Protein AF-A0A7J2QXK1-F1 (afdb_monomer_lite)

Structure (mmCIF, N/CA/C/O backbone):
data_AF-A0A7J2QXK1-F1
#
_entry.id   AF-A0A7J2QXK1-F1
#
loop_
_atom_site.group_PDB
_atom_site.id
_atom_site.type_symbol
_atom_site.label_atom_id
_atom_site.label_alt_id
_atom_site.label_comp_id
_atom_site.label_asym_id
_atom_site.label_entity_id
_atom_site.label_seq_id
_atom_site.pdbx_PDB_ins_c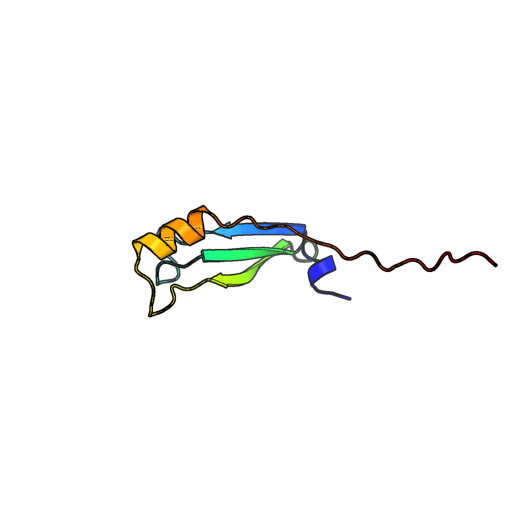ode
_atom_site.Cartn_x
_atom_site.Cartn_y
_atom_site.Cartn_z
_atom_site.occupancy
_atom_site.B_iso_or_equiv
_atom_site.auth_seq_id
_atom_site.auth_comp_id
_atom_site.auth_asym_id
_atom_site.auth_atom_id
_atom_site.pdbx_PDB_model_num
ATOM 1 N N . MET A 1 1 ? 8.237 11.432 -20.200 1.00 56.56 1 MET A N 1
ATOM 2 C CA . MET A 1 1 ? 8.154 9.971 -19.964 1.00 56.56 1 MET A CA 1
ATOM 3 C C . MET A 1 1 ? 7.359 9.765 -18.677 1.00 56.56 1 MET A C 1
ATOM 5 O O . MET A 1 1 ? 7.698 10.412 -17.698 1.00 56.56 1 MET A O 1
ATOM 9 N N . ASN A 1 2 ? 6.260 9.002 -18.695 1.00 72.19 2 ASN A N 1
ATOM 10 C CA . ASN A 1 2 ? 5.351 8.859 -17.543 1.00 72.19 2 ASN A CA 1
ATOM 11 C C . ASN A 1 2 ? 5.952 7.894 -16.499 1.00 72.19 2 ASN A C 1
ATOM 13 O O . ASN A 1 2 ? 6.481 6.855 -16.890 1.00 72.19 2 ASN A O 1
ATOM 17 N N . ILE A 1 3 ? 5.863 8.224 -15.204 1.00 71.62 3 ILE A N 1
ATOM 18 C CA . ILE A 1 3 ? 6.308 7.369 -14.088 1.00 71.62 3 ILE A CA 1
ATOM 19 C C . ILE A 1 3 ? 5.652 5.984 -14.136 1.00 71.62 3 ILE A C 1
ATOM 21 O O . ILE A 1 3 ? 6.313 4.988 -13.872 1.00 71.62 3 ILE A O 1
ATOM 25 N N . LEU A 1 4 ? 4.403 5.902 -14.606 1.00 74.69 4 LEU A N 1
ATOM 26 C CA . LEU A 1 4 ? 3.678 4.638 -14.762 1.00 74.69 4 LEU A CA 1
ATOM 27 C C . LEU A 1 4 ? 4.338 3.684 -15.769 1.00 74.69 4 LEU A C 1
ATOM 29 O O . LEU A 1 4 ? 4.183 2.478 -15.649 1.00 74.69 4 LEU A O 1
ATOM 33 N N . ASN A 1 5 ? 5.118 4.199 -16.727 1.00 77.62 5 ASN A N 1
ATOM 34 C CA . ASN A 1 5 ? 5.850 3.361 -17.686 1.00 77.62 5 ASN A CA 1
ATOM 35 C C . ASN A 1 5 ? 7.141 2.776 -17.093 1.00 77.62 5 ASN A C 1
ATOM 37 O O . ASN A 1 5 ? 7.790 1.953 -17.743 1.00 77.62 5 ASN A O 1
ATOM 41 N N . LYS A 1 6 ? 7.558 3.257 -15.917 1.00 81.44 6 LYS A N 1
ATOM 42 C CA . LYS A 1 6 ? 8.783 2.851 -15.217 1.00 81.44 6 LYS A CA 1
ATOM 43 C C . LYS A 1 6 ? 8.506 1.879 -14.071 1.00 81.44 6 LYS A C 1
ATOM 45 O O . LYS A 1 6 ? 9.447 1.280 -13.566 1.00 81.44 6 LYS A O 1
ATOM 50 N N . ILE A 1 7 ? 7.244 1.728 -13.675 1.00 85.06 7 ILE A N 1
ATOM 51 C CA . ILE A 1 7 ? 6.842 0.785 -12.636 1.00 85.06 7 ILE A CA 1
ATOM 52 C C . ILE A 1 7 ? 6.740 -0.608 -13.257 1.00 85.06 7 ILE A C 1
ATOM 54 O O . ILE A 1 7 ? 6.100 -0.789 -14.291 1.00 85.06 7 ILE A O 1
ATOM 58 N N . GLU A 1 8 ? 7.412 -1.568 -12.639 1.00 84.50 8 GLU A N 1
ATOM 59 C CA . GLU A 1 8 ? 7.415 -2.981 -13.015 1.00 84.50 8 GLU A CA 1
ATOM 60 C C . GLU A 1 8 ? 6.285 -3.741 -12.325 1.00 84.50 8 GLU A C 1
ATOM 62 O O . GLU A 1 8 ? 5.548 -4.494 -12.957 1.00 84.50 8 GLU A O 1
ATOM 67 N N . SER A 1 9 ? 6.140 -3.517 -11.022 1.00 82.19 9 SER A N 1
ATOM 68 C CA . SER A 1 9 ? 5.170 -4.195 -10.174 1.00 82.19 9 SER A CA 1
ATOM 69 C C . SER A 1 9 ? 4.730 -3.292 -9.027 1.00 82.19 9 SER A C 1
ATOM 71 O O . SER A 1 9 ? 5.393 -2.298 -8.708 1.00 82.19 9 SER A O 1
ATOM 73 N N . PHE A 1 10 ? 3.608 -3.653 -8.406 1.00 84.31 10 PHE A N 1
ATOM 74 C CA . PHE A 1 10 ? 3.183 -3.079 -7.139 1.00 84.31 10 PHE A CA 1
ATOM 75 C C . PHE A 1 10 ? 3.144 -4.156 -6.061 1.00 84.31 10 PHE A C 1
ATOM 77 O O . PHE A 1 10 ? 2.822 -5.309 -6.343 1.00 84.31 10 PHE A O 1
ATOM 84 N N . GLU A 1 11 ? 3.424 -3.758 -4.829 1.00 83.38 11 GLU A N 1
ATOM 85 C CA . GLU A 1 11 ? 3.273 -4.599 -3.647 1.00 83.38 11 GLU A CA 1
ATOM 86 C C . GLU A 1 11 ? 2.295 -3.937 -2.682 1.00 83.38 11 GLU A C 1
ATOM 88 O O . GLU A 1 11 ? 2.303 -2.716 -2.510 1.00 83.38 11 GLU A O 1
ATOM 93 N N . TYR A 1 12 ? 1.428 -4.741 -2.074 1.00 83.81 12 TYR A N 1
ATOM 94 C CA . TYR A 1 12 ? 0.436 -4.267 -1.124 1.00 83.81 12 TYR A CA 1
ATOM 95 C C . TYR A 1 12 ? 0.800 -4.708 0.291 1.00 83.81 12 TYR A C 1
ATOM 97 O O . TYR A 1 12 ? 0.709 -5.888 0.628 1.00 83.81 12 TYR A O 1
ATOM 105 N N . ASP A 1 13 ? 1.173 -3.741 1.125 1.00 83.00 13 ASP A N 1
ATOM 106 C CA . ASP A 1 13 ? 1.493 -3.958 2.530 1.00 83.00 13 ASP A CA 1
ATOM 107 C C . ASP A 1 13 ? 0.374 -3.390 3.408 1.00 83.00 13 ASP A C 1
ATOM 109 O O . ASP A 1 13 ? 0.138 -2.185 3.431 1.00 83.00 13 ASP A O 1
ATOM 113 N N . LYS A 1 14 ? -0.305 -4.249 4.175 1.00 75.50 14 LYS A N 1
ATOM 114 C CA . LYS A 1 14 ? -1.352 -3.857 5.140 1.00 75.50 14 LYS A CA 1
ATOM 115 C C . LYS A 1 14 ? -0.793 -3.259 6.440 1.00 75.50 14 LYS A C 1
ATOM 117 O O . LYS A 1 14 ? -1.550 -3.143 7.404 1.00 75.50 14 LYS A O 1
ATOM 122 N N . ASN A 1 15 ? 0.520 -2.999 6.511 1.00 73.56 15 ASN A N 1
ATOM 123 C CA . ASN A 1 15 ? 1.289 -2.481 7.648 1.00 73.56 15 ASN A CA 1
ATOM 124 C C . ASN A 1 15 ? 0.765 -3.011 8.999 1.00 73.56 15 ASN A C 1
ATOM 126 O O . ASN A 1 15 ? 0.641 -2.288 9.991 1.00 73.56 15 ASN A O 1
ATOM 130 N N . ARG A 1 16 ? 0.414 -4.310 9.047 1.00 64.69 16 ARG A N 1
ATOM 131 C CA . ARG A 1 16 ? -0.262 -4.929 10.207 1.00 64.69 16 ARG A CA 1
ATOM 132 C C . ARG A 1 16 ? 0.612 -4.887 11.461 1.00 64.69 16 ARG A C 1
ATOM 134 O O . ARG A 1 16 ? 0.102 -4.896 12.576 1.00 64.69 16 ARG A O 1
ATOM 141 N N . HIS A 1 17 ? 1.922 -4.798 11.251 1.00 67.31 17 HIS A N 1
ATOM 142 C CA . HIS A 1 17 ? 2.953 -4.769 12.280 1.00 67.31 17 HIS A CA 1
ATOM 143 C C . HIS A 1 17 ? 3.289 -3.339 12.738 1.00 67.31 17 HIS A C 1
ATOM 145 O O . HIS A 1 17 ? 4.149 -3.173 13.595 1.00 67.31 17 HIS A O 1
ATOM 151 N N . GLN A 1 18 ? 2.614 -2.316 12.191 1.00 65.38 18 GLN A N 1
ATOM 152 C CA . GLN A 1 18 ? 2.768 -0.900 12.555 1.00 65.38 18 GLN A CA 1
ATOM 153 C C . GLN A 1 18 ? 4.207 -0.376 12.436 1.00 65.38 18 GLN A C 1
ATOM 155 O O . GLN A 1 18 ? 4.582 0.570 13.128 1.00 65.38 18 GLN A O 1
ATOM 160 N N . GLN A 1 19 ? 5.014 -0.957 11.544 1.00 65.25 19 GLN A N 1
ATOM 161 C CA . GLN A 1 19 ? 6.412 -0.559 11.354 1.00 65.25 19 GLN A CA 1
ATOM 162 C C . GLN A 1 19 ? 6.536 0.900 10.894 1.00 65.25 19 GLN A C 1
ATOM 164 O O . GLN A 1 19 ? 7.518 1.566 11.212 1.00 65.25 19 GLN A O 1
ATOM 169 N N . PHE A 1 20 ? 5.504 1.420 10.223 1.00 63.06 20 PHE A N 1
ATOM 170 C CA . PHE A 1 20 ? 5.429 2.807 9.757 1.00 63.06 20 PHE A CA 1
ATOM 171 C C . PHE A 1 20 ? 4.444 3.681 10.564 1.00 63.06 20 PHE A C 1
ATOM 173 O O . PHE A 1 20 ? 4.060 4.760 10.116 1.00 63.06 20 PHE A O 1
ATOM 180 N N . GLY A 1 21 ? 4.015 3.237 11.755 1.00 62.53 21 GLY A N 1
ATOM 181 C CA . GLY A 1 21 ? 2.920 3.856 12.521 1.00 62.53 21 GLY A CA 1
ATOM 182 C C . GLY A 1 21 ? 1.533 3.366 12.078 1.00 62.53 21 GLY A C 1
ATOM 183 O O . GLY A 1 21 ? 1.464 2.432 11.290 1.00 62.53 21 GLY A O 1
ATOM 184 N N . VAL A 1 22 ? 0.461 3.948 12.654 1.00 55.16 22 VAL A N 1
ATOM 185 C CA . VAL A 1 22 ? -1.004 3.697 12.485 1.00 55.16 22 VAL A CA 1
ATOM 186 C C . VAL A 1 22 ? -1.382 2.575 11.509 1.00 55.16 22 VAL A C 1
ATOM 188 O O . VAL A 1 22 ? -1.008 2.659 10.348 1.00 55.16 22 VAL A O 1
ATOM 191 N N . LYS A 1 23 ? -2.230 1.613 11.930 1.00 64.88 23 LYS A N 1
ATOM 192 C CA . LYS A 1 23 ? -2.847 0.580 11.065 1.00 64.88 23 LYS A CA 1
ATOM 193 C C . LYS A 1 23 ? -3.283 1.198 9.727 1.00 64.88 23 LYS A C 1
ATOM 195 O O . LYS A 1 23 ? -4.281 1.912 9.652 1.00 64.88 23 LYS A O 1
ATOM 200 N N . SER A 1 24 ? -2.475 0.987 8.701 1.00 73.69 24 SER A N 1
ATOM 201 C CA . SER A 1 24 ? -2.521 1.648 7.397 1.00 73.69 24 SER A CA 1
ATOM 202 C C . SER A 1 24 ? -2.219 0.610 6.339 1.00 73.69 24 SER A C 1
ATOM 204 O O . SER A 1 24 ? -1.780 -0.483 6.668 1.00 73.69 24 SER A O 1
ATOM 206 N N . ALA A 1 25 ? -2.462 0.923 5.078 1.00 84.00 25 ALA A N 1
ATOM 207 C CA . ALA A 1 25 ? -1.935 0.101 4.009 1.00 84.00 25 ALA A CA 1
ATOM 208 C C . ALA A 1 25 ? -1.177 0.957 3.006 1.00 84.00 25 ALA A C 1
ATOM 210 O O . ALA A 1 25 ? -1.550 2.103 2.751 1.00 84.00 25 ALA A O 1
ATOM 211 N N . ILE A 1 26 ? -0.102 0.410 2.459 1.00 87.62 26 ILE A N 1
ATOM 212 C CA . ILE A 1 26 ? 0.769 1.080 1.505 1.00 87.62 26 ILE A CA 1
ATOM 213 C C . ILE A 1 26 ? 0.792 0.250 0.233 1.00 87.62 26 ILE A C 1
ATOM 215 O O . ILE A 1 26 ? 1.032 -0.956 0.265 1.00 87.62 26 ILE A O 1
ATOM 219 N N . ILE A 1 27 ? 0.537 0.908 -0.891 1.00 87.50 27 ILE A N 1
ATOM 220 C CA . ILE A 1 27 ? 0.857 0.364 -2.204 1.00 87.50 27 ILE A CA 1
ATOM 221 C C . ILE A 1 27 ? 2.247 0.872 -2.553 1.00 87.50 27 ILE A C 1
ATOM 223 O O . ILE A 1 27 ? 2.454 2.079 -2.698 1.00 87.50 27 ILE A O 1
ATOM 227 N N . TRP A 1 28 ? 3.189 -0.046 -2.678 1.00 88.00 28 TRP A N 1
ATOM 228 C CA . TRP A 1 28 ? 4.553 0.211 -3.111 1.00 88.00 28 TRP A CA 1
ATOM 229 C C . TRP A 1 28 ? 4.664 0.017 -4.614 1.00 88.00 28 TRP A C 1
ATOM 231 O O . TRP A 1 28 ? 4.020 -0.870 -5.159 1.00 88.00 28 TRP A O 1
ATOM 241 N N . GLY A 1 29 ? 5.471 0.835 -5.282 1.00 89.50 29 GLY A N 1
ATOM 242 C CA . GLY A 1 29 ? 5.825 0.674 -6.687 1.00 89.50 29 GLY A CA 1
ATOM 243 C C . GLY A 1 29 ? 7.298 0.317 -6.815 1.00 89.50 29 GLY A C 1
ATOM 244 O O . GLY A 1 29 ? 8.155 1.002 -6.254 1.00 89.50 29 GLY A O 1
ATOM 245 N N . ASN A 1 30 ? 7.588 -0.730 -7.580 1.00 89.19 30 ASN A N 1
ATOM 246 C CA . ASN A 1 30 ? 8.950 -1.143 -7.901 1.00 89.19 30 ASN A CA 1
ATOM 247 C C . ASN A 1 30 ? 9.349 -0.563 -9.261 1.00 89.19 30 ASN A C 1
ATOM 249 O O . ASN A 1 30 ? 8.659 -0.771 -10.258 1.00 89.19 30 ASN A O 1
ATOM 253 N N . SER A 1 31 ? 10.438 0.204 -9.310 1.00 87.50 31 SER A N 1
ATOM 254 C CA . SER A 1 31 ? 10.963 0.795 -10.547 1.00 87.50 31 SER A CA 1
ATOM 255 C C . SER A 1 31 ? 11.886 -0.179 -11.268 1.00 87.50 31 SER A C 1
ATOM 257 O O . SER A 1 31 ? 12.910 -0.577 -10.714 1.00 87.50 31 SER A O 1
ATOM 259 N N . LYS A 1 32 ? 11.593 -0.441 -12.545 1.00 83.88 32 LYS A N 1
ATOM 260 C CA . LYS A 1 32 ? 12.458 -1.237 -13.431 1.00 83.88 32 LYS A CA 1
ATOM 261 C C . LYS A 1 32 ? 13.783 -0.541 -13.764 1.00 83.88 32 LYS A C 1
ATOM 263 O O . LYS A 1 32 ? 14.771 -1.192 -14.072 1.00 83.88 32 LYS A O 1
ATOM 268 N N . ASP A 1 33 ? 13.793 0.795 -13.743 1.00 86.69 33 ASP A N 1
ATOM 269 C CA . ASP A 1 33 ? 14.936 1.598 -14.197 1.00 86.69 33 ASP A CA 1
ATOM 270 C C . ASP A 1 33 ? 16.004 1.722 -13.101 1.00 86.69 33 ASP A C 1
ATOM 272 O O . ASP A 1 33 ? 17.192 1.840 -13.384 1.00 86.69 33 ASP A O 1
ATOM 276 N N . THR A 1 34 ? 15.567 1.766 -11.842 1.00 86.06 34 THR A N 1
ATOM 277 C CA . THR A 1 34 ? 16.427 2.070 -10.688 1.00 86.06 34 THR A CA 1
ATOM 278 C C . THR A 1 34 ? 16.522 0.916 -9.701 1.00 86.06 34 THR A C 1
ATOM 280 O O . THR A 1 34 ? 17.235 1.043 -8.710 1.00 86.06 34 THR A O 1
ATOM 283 N N . ASN A 1 35 ? 15.780 -0.173 -9.933 1.00 83.62 35 ASN A N 1
ATOM 284 C CA . ASN A 1 35 ? 15.631 -1.297 -9.009 1.00 83.62 35 ASN A CA 1
ATOM 285 C C . ASN A 1 35 ? 15.223 -0.857 -7.586 1.00 83.62 35 ASN A C 1
ATOM 287 O O . ASN A 1 35 ? 15.629 -1.445 -6.587 1.00 83.62 35 ASN A O 1
ATOM 291 N N . GLY A 1 36 ? 14.484 0.254 -7.499 1.00 86.94 36 GLY A N 1
ATOM 292 C CA . GLY A 1 36 ? 14.117 0.911 -6.247 1.00 86.94 36 GLY A CA 1
ATOM 293 C C . GLY A 1 36 ? 12.634 0.748 -5.941 1.00 86.94 36 GLY A C 1
ATOM 294 O O . GLY A 1 36 ? 11.813 0.751 -6.858 1.00 86.94 36 GLY A O 1
ATOM 295 N N . CYS A 1 37 ? 12.307 0.666 -4.653 1.00 88.38 37 CYS A N 1
ATOM 296 C CA . CYS A 1 37 ? 10.943 0.589 -4.140 1.00 88.38 37 CYS A CA 1
ATOM 297 C C . CYS A 1 37 ? 10.550 1.924 -3.492 1.00 88.38 37 CYS A C 1
ATOM 299 O O . CYS A 1 37 ? 11.338 2.520 -2.754 1.00 88.38 37 CYS A O 1
ATOM 301 N N . PHE A 1 38 ? 9.353 2.424 -3.796 1.00 87.44 38 PHE A N 1
ATOM 302 C CA . PHE A 1 38 ? 8.855 3.698 -3.273 1.00 87.44 38 PHE A CA 1
ATOM 303 C C . PHE A 1 38 ? 7.337 3.662 -3.061 1.00 87.44 38 PHE A C 1
ATOM 305 O O . PHE A 1 38 ? 6.630 2.946 -3.775 1.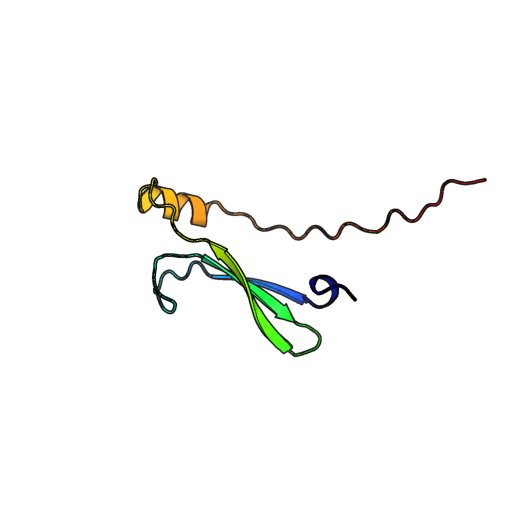00 87.44 38 PHE A O 1
ATOM 312 N N . PRO A 1 39 ? 6.809 4.414 -2.080 1.00 87.31 39 PRO A N 1
ATOM 313 C CA . PRO A 1 39 ? 5.383 4.408 -1.795 1.00 87.31 39 PRO A CA 1
ATOM 314 C C . PRO A 1 39 ? 4.619 5.158 -2.893 1.00 87.31 39 PRO A C 1
ATOM 316 O O . PRO A 1 39 ? 5.008 6.250 -3.310 1.00 87.31 39 PRO A O 1
ATOM 319 N N . ILE A 1 40 ? 3.514 4.573 -3.345 1.00 87.25 40 ILE A N 1
ATOM 320 C CA . ILE A 1 40 ? 2.645 5.109 -4.403 1.00 87.25 40 ILE A CA 1
ATOM 321 C C . ILE A 1 40 ? 1.344 5.626 -3.805 1.00 87.25 40 ILE A C 1
ATOM 323 O O . ILE A 1 40 ? 0.884 6.712 -4.154 1.00 87.25 40 ILE A O 1
ATOM 327 N N . LEU A 1 41 ? 0.749 4.844 -2.904 1.00 86.50 41 LEU A N 1
ATOM 328 C CA . LEU A 1 41 ? -0.496 5.194 -2.239 1.00 86.50 41 LEU A CA 1
ATOM 329 C C . LEU A 1 41 ? -0.427 4.798 -0.772 1.00 86.50 41 LEU A C 1
ATOM 331 O O . LEU A 1 41 ? -0.109 3.659 -0.448 1.00 86.50 41 LEU A O 1
ATOM 335 N N . TYR A 1 42 ? -0.779 5.740 0.096 1.00 87.69 42 TYR A N 1
ATOM 336 C CA . TYR A 1 42 ? -0.961 5.507 1.520 1.00 87.69 42 TYR A CA 1
ATOM 337 C C . TYR A 1 42 ? -2.451 5.556 1.852 1.00 87.69 42 TYR A C 1
ATOM 339 O O . TYR A 1 42 ? -3.119 6.568 1.630 1.00 87.69 42 TYR A O 1
ATOM 347 N N . ILE A 1 43 ? -2.969 4.459 2.389 1.00 87.69 43 ILE A N 1
ATOM 348 C CA . ILE A 1 43 ? -4.348 4.306 2.837 1.00 87.69 43 ILE A CA 1
ATOM 349 C C . ILE A 1 43 ? -4.322 4.369 4.358 1.00 87.69 43 ILE A C 1
ATOM 351 O O . ILE A 1 43 ? -3.696 3.542 5.020 1.00 87.69 43 ILE A O 1
ATOM 355 N N . SER A 1 44 ? -4.983 5.380 4.913 1.00 88.19 44 SER A N 1
ATOM 356 C CA . SER A 1 44 ? -5.071 5.588 6.357 1.00 88.19 44 SER A CA 1
ATOM 357 C C . SER A 1 44 ? -6.495 5.420 6.845 1.00 88.19 44 SER A C 1
ATOM 359 O O . SER A 1 44 ? -7.441 5.704 6.110 1.00 88.19 44 SER A O 1
ATOM 361 N N . LYS A 1 45 ? -6.644 5.000 8.106 1.00 88.81 45 LYS A N 1
ATOM 362 C CA . LYS A 1 45 ? -7.958 4.856 8.726 1.00 88.81 45 LYS A CA 1
ATOM 363 C C . LYS A 1 45 ? -8.674 6.213 8.817 1.00 88.81 45 LYS A C 1
ATOM 365 O O . LYS A 1 45 ? -8.199 7.100 9.533 1.00 88.81 45 LYS A O 1
ATOM 370 N N . PRO A 1 46 ? -9.857 6.371 8.200 1.00 88.75 46 PRO A N 1
ATOM 371 C CA . PRO A 1 46 ? -10.714 7.525 8.431 1.00 88.75 46 PRO A CA 1
ATOM 372 C C . PRO A 1 46 ? -11.124 7.654 9.906 1.00 88.75 46 PRO A C 1
ATOM 374 O O . PRO A 1 46 ? -11.336 6.667 10.621 1.00 88.75 46 PRO A O 1
ATOM 377 N N . LYS A 1 47 ? -11.294 8.898 10.369 1.00 90.50 47 LYS A N 1
ATOM 378 C CA . LYS A 1 47 ? -11.693 9.183 11.760 1.00 90.50 47 LYS A CA 1
A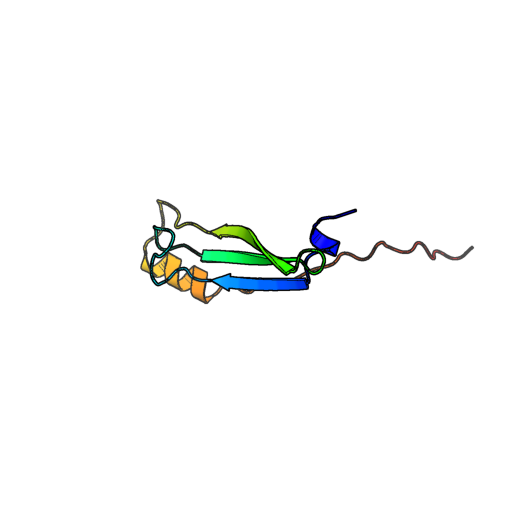TOM 379 C C . LYS A 1 47 ? -13.066 8.606 12.120 1.00 90.50 47 LYS A C 1
ATOM 381 O O . LYS A 1 47 ? -13.271 8.231 13.267 1.00 90.50 47 LYS A O 1
ATOM 386 N N . HIS A 1 48 ? -13.973 8.520 11.148 1.00 94.19 48 HIS A N 1
ATOM 387 C CA . HIS A 1 48 ? -15.389 8.202 11.360 1.00 94.19 48 HIS A CA 1
ATOM 388 C C . HIS A 1 48 ? -15.760 6.725 11.164 1.00 94.19 48 HIS A C 1
ATOM 390 O O . HIS A 1 48 ? -16.943 6.411 11.183 1.00 94.19 48 HIS A O 1
ATOM 396 N N . ILE A 1 49 ? -14.788 5.828 10.970 1.00 93.19 49 ILE A N 1
ATOM 397 C CA . ILE A 1 49 ? -15.052 4.383 10.872 1.00 93.19 49 ILE A CA 1
ATOM 398 C C . ILE A 1 49 ? -14.395 3.628 12.022 1.00 93.19 49 ILE A C 1
ATOM 400 O O . ILE A 1 49 ? -13.363 4.063 12.557 1.00 93.19 49 ILE A O 1
ATOM 404 N N . SER A 1 50 ? -14.981 2.495 12.405 1.00 92.56 50 SER A N 1
ATOM 405 C CA . SER A 1 50 ? -14.393 1.627 13.419 1.00 92.56 50 SER A CA 1
ATOM 406 C C . SER A 1 50 ? -13.074 1.017 12.921 1.00 92.56 50 SER A C 1
ATOM 408 O O . SER A 1 50 ? -12.723 1.090 11.740 1.00 92.56 50 SER A O 1
ATOM 410 N N . GLN A 1 51 ? -12.287 0.462 13.841 1.00 86.88 51 GLN A N 1
ATOM 411 C CA . GLN A 1 51 ? -11.067 -0.252 13.469 1.00 86.88 51 GLN A CA 1
ATOM 412 C C . GLN A 1 51 ? -11.374 -1.551 12.710 1.00 86.88 51 GLN A C 1
ATOM 414 O O . GLN A 1 51 ? -10.639 -1.905 11.794 1.00 86.88 51 GLN A O 1
ATOM 419 N N . GLU A 1 52 ? -12.457 -2.226 13.086 1.00 90.94 52 GLU A N 1
ATOM 420 C CA . GLU A 1 52 ? -12.906 -3.478 12.480 1.00 90.94 52 GLU A CA 1
ATOM 421 C C . GLU A 1 52 ? -13.371 -3.259 11.036 1.00 90.94 52 GLU A C 1
ATOM 423 O O . GLU A 1 52 ? -12.868 -3.915 10.129 1.00 90.94 52 GLU A O 1
ATOM 428 N N . ASP A 1 53 ? -14.215 -2.248 10.795 1.00 92.62 53 ASP A N 1
ATOM 429 C CA . ASP A 1 53 ? -14.665 -1.893 9.439 1.00 92.62 53 ASP A CA 1
ATOM 430 C C . ASP A 1 53 ? -13.493 -1.520 8.532 1.00 92.62 53 ASP A C 1
ATOM 432 O O . ASP A 1 53 ? -13.479 -1.827 7.341 1.00 92.62 53 ASP A O 1
ATOM 436 N N . TYR A 1 54 ? -12.488 -0.847 9.095 1.00 90.44 54 TYR A N 1
ATOM 437 C CA . TYR A 1 54 ? -11.291 -0.496 8.352 1.00 90.44 54 TYR A CA 1
ATOM 438 C C . TYR A 1 54 ? -10.472 -1.726 7.955 1.00 90.44 54 TYR A C 1
ATOM 440 O O . TYR A 1 54 ? -10.001 -1.803 6.825 1.00 90.44 54 TYR A O 1
ATOM 448 N N . GLU A 1 55 ? -10.308 -2.694 8.856 1.00 86.56 55 GLU A N 1
ATOM 449 C CA . GLU A 1 55 ? -9.611 -3.948 8.558 1.00 86.56 55 GLU A CA 1
ATOM 450 C C . GLU A 1 55 ? -10.365 -4.779 7.515 1.00 86.56 55 GLU A C 1
ATOM 452 O O . GLU A 1 55 ? -9.739 -5.256 6.570 1.00 86.56 55 GLU A O 1
ATOM 457 N N . LEU A 1 56 ? -11.696 -4.857 7.611 1.00 90.31 56 LEU A N 1
ATOM 458 C CA . LEU A 1 56 ? -12.546 -5.484 6.592 1.00 90.31 56 LEU A CA 1
ATOM 459 C C . LEU A 1 56 ? -12.399 -4.804 5.228 1.00 90.31 56 LEU A C 1
ATOM 461 O O . LEU A 1 56 ? -12.293 -5.483 4.204 1.00 90.31 56 LEU A O 1
ATOM 465 N N . LEU A 1 57 ? -12.348 -3.469 5.207 1.00 88.75 57 LEU A N 1
ATOM 466 C CA . LEU A 1 57 ? -12.106 -2.699 3.992 1.00 88.75 57 LEU A CA 1
ATOM 467 C C . LEU A 1 57 ? -10.739 -3.043 3.397 1.00 88.75 57 LEU A C 1
ATOM 469 O O . LEU A 1 57 ? -10.674 -3.371 2.217 1.00 88.75 57 LEU A O 1
ATOM 473 N N . LEU A 1 58 ? -9.664 -3.026 4.192 1.00 86.81 58 LEU A N 1
ATOM 474 C CA . LEU A 1 58 ? -8.323 -3.394 3.720 1.00 86.81 58 LEU A CA 1
ATOM 475 C C . LEU A 1 58 ? -8.251 -4.841 3.218 1.00 86.81 58 LEU A C 1
ATOM 477 O O . LEU A 1 58 ? -7.524 -5.138 2.271 1.00 86.81 58 LEU A O 1
ATOM 481 N N . ASP A 1 59 ? -8.996 -5.751 3.838 1.00 86.31 59 ASP A N 1
ATOM 482 C CA . ASP A 1 59 ? -9.061 -7.150 3.421 1.00 86.31 59 ASP A CA 1
ATOM 483 C C . ASP A 1 59 ? -9.866 -7.358 2.132 1.00 86.31 59 ASP A C 1
ATOM 485 O O . ASP A 1 59 ? -9.617 -8.334 1.427 1.00 86.31 59 ASP A O 1
ATOM 489 N N . SER A 1 60 ? -10.739 -6.411 1.784 1.00 88.00 60 SER A N 1
ATOM 490 C CA . SER A 1 60 ? -11.590 -6.448 0.587 1.00 88.00 60 SER A CA 1
ATOM 491 C C . SER A 1 60 ? -11.053 -5.622 -0.591 1.00 88.00 60 SER A C 1
ATOM 493 O O . SER A 1 60 ? -11.693 -5.579 -1.641 1.00 88.00 60 SER A O 1
ATOM 495 N N . ILE A 1 61 ? -9.915 -4.933 -0.438 1.00 84.31 61 ILE A N 1
ATOM 496 C CA . ILE A 1 61 ? -9.307 -4.148 -1.520 1.00 84.31 61 ILE A CA 1
ATOM 497 C C . ILE A 1 61 ? -8.718 -5.087 -2.578 1.00 84.31 61 ILE A C 1
ATOM 499 O O . ILE A 1 61 ? -7.827 -5.883 -2.290 1.00 84.31 61 ILE A O 1
ATOM 503 N N . ASP A 1 62 ? -9.171 -4.913 -3.819 1.00 82.06 62 ASP A N 1
ATOM 504 C CA . ASP A 1 62 ? -8.530 -5.448 -5.019 1.00 82.06 62 ASP A CA 1
ATOM 505 C C . ASP A 1 62 ? -7.822 -4.312 -5.774 1.00 82.06 62 ASP A C 1
ATOM 507 O O . ASP A 1 62 ? -8.355 -3.205 -5.904 1.00 82.06 62 ASP A O 1
ATOM 511 N N . ILE A 1 63 ? -6.605 -4.567 -6.254 1.00 77.25 63 ILE A N 1
ATOM 512 C CA . ILE A 1 63 ? -5.762 -3.569 -6.924 1.00 77.25 63 ILE A CA 1
ATOM 513 C C . ILE A 1 63 ? -5.511 -4.036 -8.351 1.00 77.25 63 ILE A C 1
ATOM 515 O O . ILE A 1 63 ? -4.854 -5.047 -8.583 1.00 77.25 63 ILE A O 1
ATOM 519 N N . GLN A 1 64 ? -5.981 -3.249 -9.320 1.00 76.12 64 GLN A N 1
ATOM 520 C CA . GLN A 1 64 ? -5.823 -3.542 -10.742 1.00 76.12 64 GLN A CA 1
ATOM 521 C C . GLN A 1 64 ? -5.039 -2.438 -11.449 1.00 76.12 64 GLN A C 1
ATOM 523 O O . GLN A 1 64 ? -5.287 -1.247 -11.250 1.00 76.12 64 GLN A O 1
ATOM 528 N N . PHE A 1 65 ? -4.112 -2.831 -12.325 1.00 70.81 65 PHE A N 1
ATOM 529 C CA . PHE A 1 65 ? -3.362 -1.893 -13.151 1.00 70.81 65 PHE A CA 1
ATOM 530 C C . PHE A 1 65 ? -4.022 -1.728 -14.517 1.00 70.81 65 PHE A C 1
ATOM 532 O O . PHE A 1 65 ? -4.071 -2.662 -15.316 1.00 70.81 65 PHE A O 1
ATOM 539 N N . ILE A 1 66 ? -4.508 -0.521 -14.805 1.00 75.25 66 ILE A N 1
ATOM 540 C CA . ILE A 1 66 ? -5.127 -0.205 -16.095 1.00 75.25 66 ILE A CA 1
ATOM 541 C C . ILE A 1 66 ? -4.201 0.726 -16.872 1.00 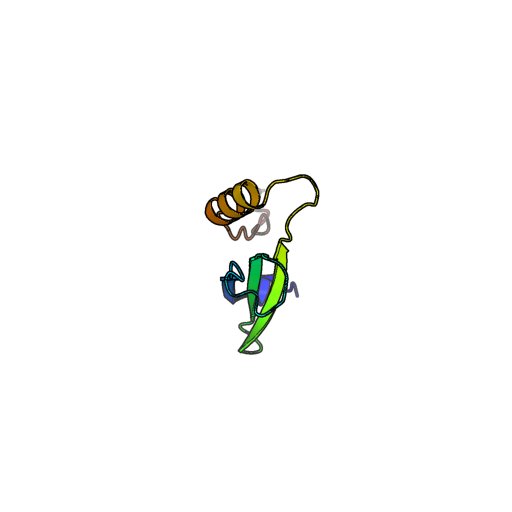75.25 66 ILE A C 1
ATOM 543 O O . ILE A 1 66 ? -4.212 1.946 -16.692 1.00 75.25 66 ILE A O 1
ATOM 547 N N . ILE A 1 67 ? -3.424 0.153 -17.792 1.00 70.06 67 ILE A N 1
ATOM 548 C CA . ILE A 1 67 ? -2.714 0.936 -18.804 1.00 70.06 67 ILE A CA 1
ATOM 549 C C . ILE A 1 67 ? -3.730 1.307 -19.880 1.00 70.06 67 ILE A C 1
ATOM 551 O O . ILE A 1 67 ? -4.109 0.479 -20.708 1.00 70.06 67 ILE A O 1
ATOM 555 N N . LYS A 1 68 ? -4.176 2.565 -19.902 1.00 70.94 68 LYS A N 1
ATOM 556 C CA . LYS A 1 68 ? -4.915 3.072 -21.061 1.00 70.94 68 LYS A CA 1
ATOM 557 C C . LYS A 1 68 ? -3.945 3.175 -22.236 1.00 70.94 68 LYS A C 1
ATOM 559 O O . LYS A 1 68 ? -3.153 4.114 -22.309 1.00 70.94 68 LYS A O 1
ATOM 564 N N . GLY A 1 69 ? -4.000 2.200 -23.142 1.00 57.06 69 GLY A N 1
ATOM 565 C CA . GLY A 1 69 ? -3.368 2.314 -24.451 1.00 57.06 69 GLY A CA 1
ATOM 566 C C . GLY A 1 69 ? -3.860 3.586 -25.141 1.00 57.06 69 GLY A C 1
ATOM 567 O O . GLY A 1 69 ? -5.045 3.926 -25.057 1.00 57.06 69 GLY A O 1
ATOM 568 N N . ARG A 1 70 ? -2.954 4.319 -25.800 1.00 54.62 70 ARG A N 1
ATOM 569 C CA . ARG A 1 70 ? -3.367 5.341 -26.768 1.00 54.62 70 ARG A CA 1
ATOM 570 C C . ARG A 1 70 ? -4.351 4.665 -27.724 1.00 54.62 70 ARG A C 1
ATOM 572 O O . ARG A 1 70 ? -4.061 3.577 -28.211 1.00 54.62 70 ARG A O 1
ATOM 579 N N . LYS A 1 71 ? -5.504 5.289 -27.982 1.00 52.34 71 LYS A N 1
ATOM 580 C CA . LYS A 1 71 ? -6.250 4.977 -29.201 1.00 52.34 71 LYS A CA 1
ATOM 581 C C . LYS A 1 71 ? -5.287 5.276 -30.347 1.00 52.34 71 LYS A C 1
ATOM 583 O O . LYS A 1 71 ? -5.076 6.445 -30.661 1.00 52.34 71 LYS A O 1
ATOM 588 N N . ASP A 1 72 ? -4.658 4.250 -30.904 1.00 50.38 72 ASP A N 1
ATOM 589 C CA . ASP A 1 72 ? -4.071 4.368 -32.226 1.00 50.38 72 ASP A CA 1
ATOM 590 C C . ASP A 1 72 ? -5.251 4.628 -33.154 1.00 50.38 72 ASP A C 1
ATOM 592 O O . ASP A 1 72 ? -6.095 3.759 -33.378 1.00 50.38 72 ASP A O 1
ATOM 596 N N . GLY A 1 73 ? -5.369 5.880 -33.592 1.00 52.12 73 GLY A N 1
ATOM 597 C CA . GLY A 1 73 ? -6.300 6.274 -34.630 1.00 52.12 73 GLY A CA 1
ATOM 598 C C . GLY A 1 73 ? -5.950 5.513 -35.900 1.00 52.12 73 GLY A C 1
ATOM 599 O O . GLY A 1 73 ? -5.114 5.953 -36.682 1.00 52.12 73 GLY A O 1
ATOM 600 N N . LYS A 1 74 ? -6.573 4.354 -36.0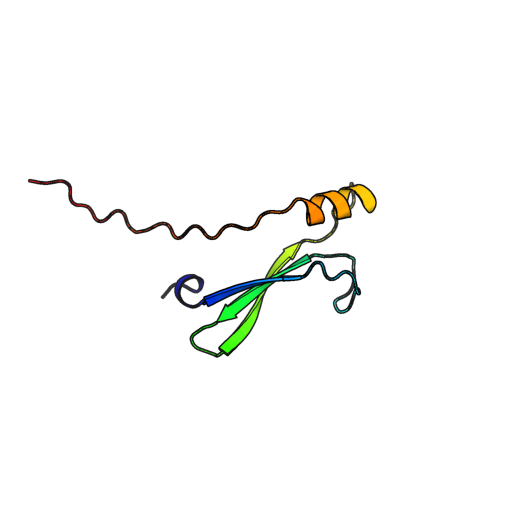83 1.00 52.22 74 LYS A N 1
ATOM 601 C CA . LYS A 1 74 ? -6.815 3.757 -37.390 1.00 52.22 74 LYS A CA 1
ATOM 602 C C . LYS A 1 74 ? -8.308 3.841 -37.658 1.00 52.22 74 LYS A C 1
ATOM 604 O O . LYS A 1 74 ? -9.002 2.832 -37.660 1.00 52.22 74 LYS A O 1
ATOM 609 N N . ASP A 1 75 ? -8.772 5.067 -37.866 1.00 52.50 75 ASP A N 1
ATOM 610 C CA . ASP A 1 75 ? -9.956 5.275 -38.683 1.00 52.50 75 ASP A CA 1
ATOM 611 C C . ASP A 1 75 ? -9.457 5.382 -40.124 1.00 52.50 75 ASP A C 1
ATOM 613 O O . ASP A 1 75 ? -8.730 6.304 -40.491 1.00 52.50 75 ASP A O 1
ATOM 617 N N . ASN A 1 76 ? -9.767 4.337 -40.886 1.00 43.88 76 ASN A N 1
ATOM 618 C CA . ASN A 1 76 ? -9.511 4.218 -42.311 1.00 43.88 76 ASN A CA 1
ATOM 619 C C . ASN A 1 76 ? -10.109 5.410 -43.072 1.00 43.88 76 ASN A C 1
ATOM 621 O O . ASN A 1 76 ? -11.319 5.626 -42.971 1.00 43.88 76 ASN A O 1
ATOM 625 N N . GLN A 1 77 ? -9.300 6.079 -43.896 1.00 41.91 77 GLN A N 1
ATOM 626 C CA . GLN A 1 77 ? -9.703 6.630 -45.195 1.00 41.91 77 GLN A CA 1
ATOM 627 C C . GLN A 1 77 ? -8.559 6.444 -46.188 1.00 41.91 77 GLN A C 1
ATOM 629 O O . GLN A 1 77 ? -7.401 6.716 -45.797 1.00 41.91 77 GLN A O 1
#

Radius of gyration: 17.19 Å; chains: 1; bounding box: 32×17×59 Å

Sequence (77 aa):
MNILNKIESFEYDKNRHQQFGVKSAIIWGNSKDTNGCFPILYISKPKHISQEDYELLLDSIDIQFIIKGRKDGKDNQ

Foldseek 3Di:
DDVLVQFPDWDKAQCPVCPVHARKIFIWTQGPVPRDIDTDDIGHDDPPDDPVVVVVVSVPDDDDDDDPDPPPPPPDD

Secondary structure (DSSP, 8-state):
--GGGTEEEEEEE-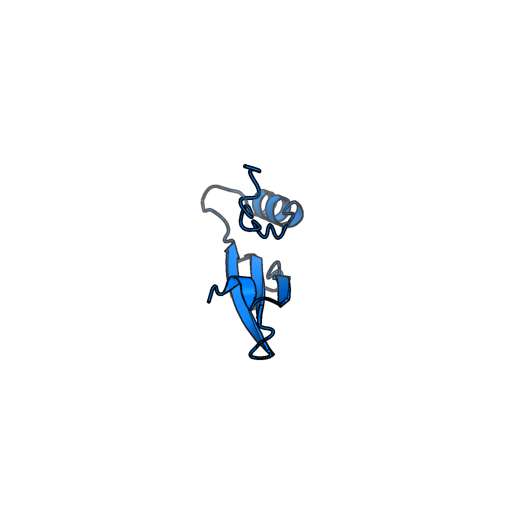-TT-TTSSSEEEEEEEETTT--EEEEEEEE--TTS-HHHHHHHHHT-----------------

pLDDT: mean 77.82, std 13.33, range [41.91, 94.19]